Protein AF-A0A520HPC7-F1 (afdb_monomer)

pLDDT: mean 71.71, std 12.89, range [39.25, 90.44]

Secondary structure (DSSP, 8-state):
----------HHHHHHHHHHHS-HHHHHHHHTTS-HHHHHHHHHHHHHTTT--HHHHHHHHHHHHHHHHHH--S---SHHHHHHHHHHHH-HHHHHHHHHHHSPP-SSHHHHHHTTS-HHHHHT--

Foldseek 3Di:
DDDPPPPPDDPLLLVLLVLVVPDPVVSVVVLVVDDPVSNVSNVVSVVVCVPPDPVNSVVSVVVVVVVVVVVPPPPPPCVVVQLVVLCVPPNNVVSVVVCVVPDDDDDPVVVVVVVPDDPVRVVVVD

Nearest PDB structures (foldseek):
  5wuj-assembly1_B  TM=6.612E-01  e=5.945E-05  Helicobacter pylori 26695
  8umd-assembly1_B  TM=6.017E-01  e=2.294E-04  Salmonella enterica subsp. enterica serovar Typhimurium
  8wo5-assembly1_C6  TM=4.973E-01  e=8.456E-05  Salmonella enterica subsp. enterica serovar Typhimurium str. LT2
  5tdy-assembly1_B  TM=6.366E-01  e=4.922E-04  Thermotoga maritima MSB8
  8wiw-assembly1_Z  TM=5.308E-01  e=3.842E-03  Salmonella enterica subsp. enterica serovar Typhimurium str. LT2

Sequence (126 aa):
MSEVAIRTYTGVERAAVLMMLVGEEEAAAILQKLEPEEVRQLGAAMFKVADVSEQEVEDVLDDFVDRARERTAIGFDPRPKIEAVMNRALGREKAESVLARITPAEAACELELLDWLDAPEIAAMI

Solvent-accessible surface area (backbone atoms only — not comparable to full-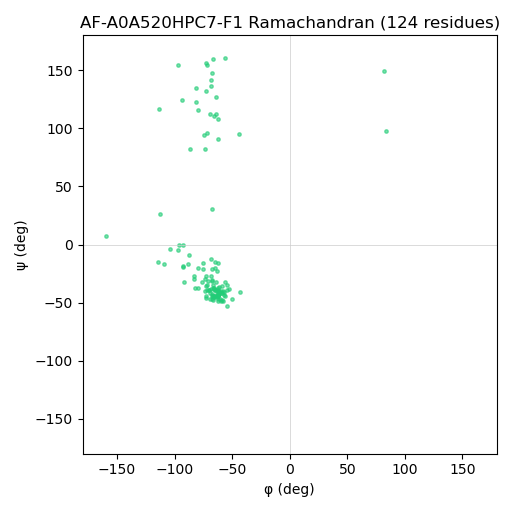atom values): 7671 Å² total; per-residue (Å²): 136,81,82,81,71,83,74,81,68,50,75,52,45,48,50,20,56,51,45,73,71,40,52,73,68,59,35,50,59,52,53,74,73,50,56,75,68,54,44,52,53,33,52,54,28,37,64,70,51,71,82,63,51,74,67,60,53,50,55,49,49,52,54,50,51,52,54,49,55,69,72,44,90,52,87,78,65,60,59,68,59,51,50,52,51,36,29,71,75,61,35,61,76,53,22,53,61,51,48,69,72,68,57,77,81,83,77,76,64,69,63,60,59,55,74,74,53,56,73,74,62,60,63,69,76,109

Radius of gyration: 22.66 Å; Cα contacts (8 Å, |Δi|>4): 42; chains: 1; bounding box: 42×41×67 Å

Mean predicted aligned error: 16.38 Å

Structure (mmCIF, N/CA/C/O backbone):
data_AF-A0A520HPC7-F1
#
_entry.id   AF-A0A520HPC7-F1
#
loop_
_atom_site.group_PDB
_atom_site.id
_atom_site.type_symbol
_atom_site.label_atom_id
_atom_site.label_alt_id
_atom_site.label_comp_id
_atom_site.label_asym_id
_atom_site.label_entity_id
_atom_site.label_seq_id
_atom_site.pdbx_PDB_ins_code
_atom_site.Cartn_x
_atom_site.Cartn_y
_atom_site.Cartn_z
_atom_site.occupancy
_atom_site.B_iso_or_equiv
_atom_site.auth_seq_id
_atom_site.auth_comp_id
_atom_site.auth_asym_id
_atom_site.auth_atom_id
_atom_site.pdbx_PDB_model_num
ATOM 1 N N . MET A 1 1 ? -17.551 -22.304 9.241 1.00 39.25 1 MET A N 1
ATOM 2 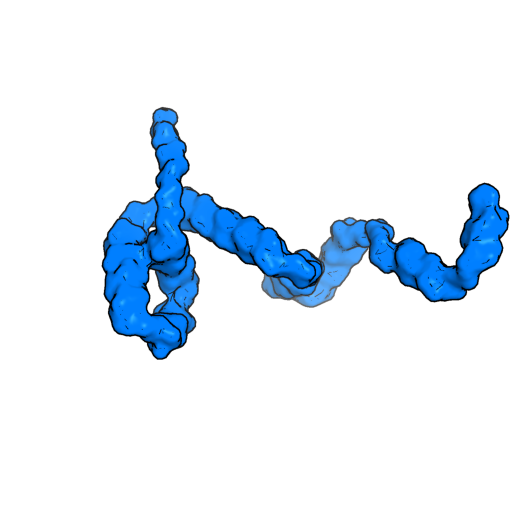C CA . MET A 1 1 ? -17.472 -21.646 7.925 1.00 39.25 1 MET A CA 1
ATOM 3 C C . MET A 1 1 ? -17.909 -20.219 8.158 1.00 39.25 1 MET A C 1
ATOM 5 O O . MET A 1 1 ? -19.095 -19.988 8.340 1.00 39.25 1 MET A O 1
ATOM 9 N N . SER A 1 2 ? -16.942 -19.330 8.356 1.00 39.50 2 SER A N 1
ATOM 10 C CA . SER A 1 2 ? -17.198 -17.923 8.650 1.00 39.50 2 SER A CA 1
ATOM 11 C C . SER A 1 2 ? -17.476 -17.225 7.328 1.00 39.50 2 SER A C 1
ATOM 13 O O . SER A 1 2 ? -16.682 -17.327 6.398 1.00 39.50 2 SER A O 1
ATOM 15 N N . GLU A 1 3 ? -18.643 -16.609 7.232 1.00 42.19 3 GLU A N 1
ATOM 16 C CA . GLU A 1 3 ? -19.079 -15.815 6.092 1.00 42.19 3 GLU A CA 1
ATOM 17 C C . GLU A 1 3 ? -18.121 -14.623 5.955 1.00 42.19 3 GLU A C 1
ATOM 19 O O . GLU A 1 3 ? -18.085 -13.748 6.821 1.00 42.19 3 GLU A O 1
ATOM 24 N N . VAL A 1 4 ? -17.266 -14.644 4.927 1.00 42.53 4 VAL A N 1
ATOM 25 C CA . VAL A 1 4 ? -16.338 -13.545 4.636 1.00 42.53 4 VAL A CA 1
ATOM 26 C C . VAL A 1 4 ? -17.180 -12.397 4.102 1.00 42.53 4 VAL A C 1
ATOM 28 O O . VAL A 1 4 ? -17.575 -12.370 2.937 1.00 42.53 4 VAL A O 1
ATOM 31 N N . ALA A 1 5 ? -17.534 -11.474 4.990 1.00 47.62 5 ALA A N 1
ATOM 32 C CA . ALA A 1 5 ? -18.174 -10.236 4.600 1.00 47.62 5 ALA A CA 1
ATOM 33 C C . ALA A 1 5 ? -17.167 -9.436 3.769 1.00 47.62 5 ALA A C 1
ATOM 35 O O . ALA A 1 5 ? -16.179 -8.948 4.313 1.00 47.62 5 ALA A O 1
ATOM 36 N N . ILE A 1 6 ? -17.425 -9.293 2.466 1.00 48.03 6 ILE A N 1
ATOM 37 C CA . ILE A 1 6 ? -16.684 -8.377 1.594 1.00 48.03 6 ILE A CA 1
ATOM 38 C C . ILE A 1 6 ? -16.920 -6.963 2.134 1.00 48.03 6 ILE A C 1
ATOM 40 O O . ILE A 1 6 ? -17.915 -6.301 1.819 1.00 48.03 6 ILE A O 1
ATOM 44 N N . ARG A 1 7 ? -16.043 -6.504 3.027 1.00 59.03 7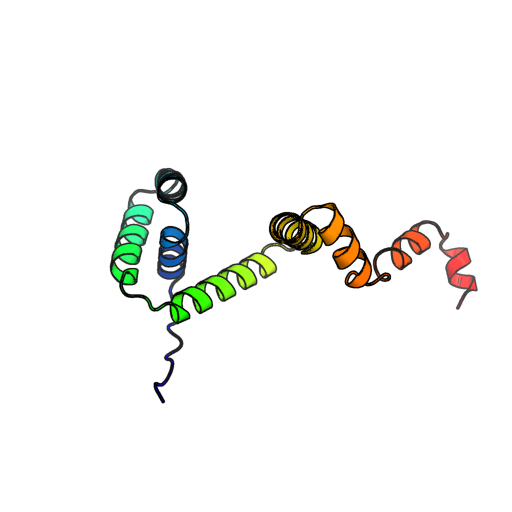 ARG A N 1
ATOM 45 C CA . A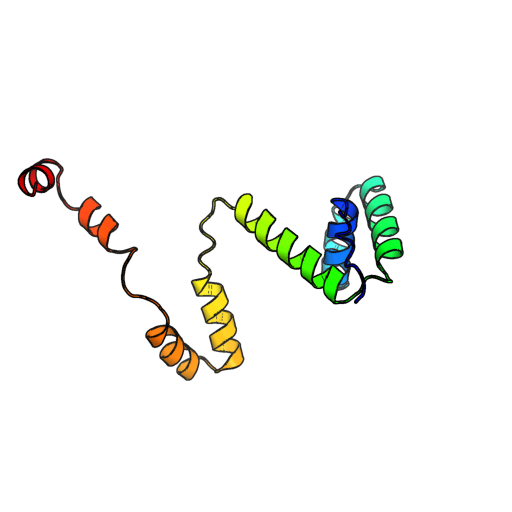RG A 1 7 ? -16.083 -5.141 3.543 1.00 59.03 7 ARG A CA 1
ATOM 46 C C . ARG A 1 7 ? -15.690 -4.217 2.405 1.00 59.03 7 ARG A C 1
ATOM 48 O O . ARG A 1 7 ? -14.563 -4.211 1.927 1.00 59.03 7 ARG A O 1
ATOM 55 N N . THR A 1 8 ? -16.650 -3.420 1.949 1.00 56.75 8 THR A N 1
ATOM 56 C CA . THR A 1 8 ? -16.371 -2.380 0.962 1.00 56.75 8 THR A CA 1
ATOM 57 C C . THR A 1 8 ? -15.642 -1.243 1.666 1.00 56.75 8 THR A C 1
ATOM 59 O O . THR A 1 8 ? -16.273 -0.373 2.262 1.00 56.75 8 THR A O 1
ATOM 62 N N . TYR A 1 9 ? -14.312 -1.252 1.618 1.00 62.97 9 TYR A N 1
ATOM 63 C CA . TYR A 1 9 ? -13.512 -0.170 2.182 1.00 62.97 9 TYR A CA 1
ATOM 64 C C . TYR A 1 9 ? -13.699 1.113 1.378 1.00 62.97 9 TYR A C 1
ATOM 66 O O . TYR A 1 9 ? -13.673 1.103 0.141 1.00 62.97 9 TYR A O 1
ATOM 74 N N . THR A 1 10 ? -13.854 2.232 2.074 1.00 73.50 10 THR A N 1
ATOM 75 C CA . THR A 1 10 ? -13.793 3.562 1.458 1.00 73.50 10 THR A CA 1
ATOM 76 C C . THR A 1 10 ? -12.373 3.850 0.958 1.00 73.50 10 THR A C 1
ATOM 78 O O . THR A 1 10 ? -11.409 3.228 1.405 1.00 73.50 10 THR A O 1
ATOM 81 N N . GLY A 1 11 ? -12.206 4.795 0.024 1.00 75.25 11 GLY A N 1
ATOM 82 C CA . GLY A 1 11 ? -10.873 5.139 -0.501 1.00 75.25 11 GLY A CA 1
ATOM 83 C C . GLY A 1 11 ? -9.875 5.552 0.593 1.00 75.25 11 GLY A C 1
ATOM 84 O O . GLY A 1 11 ? -8.695 5.235 0.492 1.00 75.25 11 GLY A O 1
ATOM 85 N N . VAL A 1 12 ? -10.369 6.176 1.668 1.00 80.75 12 VAL A N 1
ATOM 86 C CA . VAL A 1 12 ? -9.569 6.580 2.835 1.00 80.75 12 VAL A CA 1
ATOM 87 C C . VAL A 1 12 ? -9.146 5.371 3.677 1.00 80.75 12 VAL A C 1
ATOM 89 O O . VAL A 1 12 ? -8.007 5.312 4.122 1.00 80.75 12 VAL A O 1
ATOM 92 N N . GLU A 1 13 ? -10.018 4.376 3.860 1.00 78.81 13 GLU A N 1
ATOM 93 C CA . GLU A 1 13 ? -9.666 3.143 4.581 1.00 78.81 13 GLU A CA 1
ATOM 94 C C . GLU A 1 13 ? -8.655 2.293 3.800 1.00 78.81 13 GLU A C 1
ATOM 96 O O . GLU A 1 13 ? -7.718 1.772 4.395 1.00 78.81 13 GLU A O 1
ATOM 101 N N . ARG A 1 14 ? -8.770 2.221 2.466 1.00 79.88 14 ARG A N 1
ATOM 102 C CA . ARG A 1 14 ? -7.764 1.545 1.622 1.00 79.88 14 ARG A CA 1
ATOM 103 C C . ARG A 1 14 ? -6.410 2.244 1.690 1.00 79.88 14 ARG A C 1
ATOM 105 O O . ARG A 1 14 ? -5.383 1.590 1.833 1.00 79.88 14 ARG A O 1
ATOM 112 N N . ALA A 1 15 ? -6.413 3.577 1.631 1.00 83.06 15 ALA A N 1
ATOM 113 C CA . ALA A 1 15 ? -5.202 4.367 1.816 1.00 83.06 15 ALA A CA 1
ATOM 114 C C . ALA A 1 15 ? -4.588 4.124 3.201 1.00 83.06 15 ALA A C 1
ATOM 116 O O . ALA A 1 15 ? -3.380 3.965 3.302 1.00 83.06 15 ALA A O 1
ATOM 117 N N . ALA A 1 16 ? -5.403 4.019 4.253 1.00 85.25 16 ALA A N 1
ATOM 118 C CA . ALA A 1 16 ? -4.923 3.705 5.593 1.00 85.25 16 ALA A CA 1
ATOM 119 C C . ALA A 1 16 ? -4.255 2.322 5.678 1.00 85.25 16 ALA A C 1
ATOM 121 O O . ALA A 1 16 ? -3.171 2.229 6.244 1.00 85.25 16 ALA A O 1
ATOM 122 N N . VAL A 1 17 ? -4.840 1.277 5.076 1.00 83.00 17 VAL A N 1
ATOM 123 C CA . VAL A 1 17 ? -4.210 -0.058 4.992 1.00 83.00 17 VAL A CA 1
ATOM 124 C C . VAL A 1 17 ? -2.860 0.025 4.275 1.00 83.00 17 VAL A C 1
ATOM 126 O O . VAL A 1 17 ? -1.861 -0.472 4.782 1.00 83.00 17 VAL A O 1
ATOM 129 N N . LEU A 1 18 ? -2.795 0.703 3.125 1.00 80.62 18 LEU A N 1
ATOM 130 C CA . LEU A 1 18 ? -1.545 0.865 2.374 1.00 80.62 18 LEU A CA 1
ATOM 131 C C . LEU A 1 18 ? -0.483 1.628 3.171 1.00 80.62 18 LEU A C 1
ATOM 133 O O . LEU A 1 18 ? 0.683 1.251 3.154 1.00 80.62 18 LEU A O 1
ATOM 137 N N . MET A 1 19 ? -0.880 2.664 3.907 1.00 83.75 19 MET A N 1
ATOM 138 C CA . MET A 1 19 ? 0.025 3.453 4.750 1.00 83.75 19 MET A CA 1
ATOM 139 C C . MET A 1 19 ? 0.565 2.664 5.948 1.00 83.75 19 MET A C 1
ATOM 141 O O . MET A 1 19 ? 1.607 3.030 6.472 1.00 83.75 19 MET A O 1
ATOM 145 N N . MET A 1 20 ? -0.105 1.584 6.362 1.00 80.44 20 MET A N 1
ATOM 146 C CA . MET A 1 20 ? 0.405 0.645 7.372 1.00 80.44 20 MET A CA 1
ATOM 147 C C . MET A 1 20 ? 1.421 -0.356 6.795 1.00 80.44 20 MET A C 1
ATOM 149 O O . MET A 1 20 ? 2.189 -0.950 7.547 1.00 80.44 20 MET A O 1
ATOM 153 N N . LEU A 1 21 ? 1.418 -0.562 5.473 1.00 77.69 21 LEU A N 1
ATOM 154 C CA . LEU A 1 21 ? 2.356 -1.443 4.762 1.00 77.69 21 LEU A CA 1
ATOM 155 C C . LEU A 1 21 ? 3.597 -0.699 4.266 1.00 77.69 21 LEU A C 1
ATOM 157 O O . LEU A 1 21 ? 4.679 -1.274 4.150 1.00 77.69 21 LEU A O 1
ATOM 161 N N . VAL A 1 22 ? 3.420 0.574 3.928 1.00 78.69 22 VAL A N 1
ATOM 162 C CA . VAL A 1 22 ? 4.492 1.505 3.599 1.00 78.69 22 VAL A CA 1
ATOM 163 C C . VAL A 1 22 ? 5.218 1.859 4.903 1.00 78.69 22 VAL A C 1
ATOM 165 O O . VAL A 1 22 ? 4.575 2.131 5.912 1.00 78.69 22 VAL A O 1
ATOM 168 N N . GLY A 1 23 ? 6.553 1.803 4.906 1.00 77.81 23 GLY A N 1
ATOM 169 C CA . GLY A 1 23 ? 7.359 2.066 6.100 1.00 77.81 23 GLY A CA 1
ATOM 170 C C . GLY A 1 23 ? 7.083 3.440 6.722 1.00 77.81 23 GLY A C 1
ATOM 171 O O . GLY A 1 23 ? 6.556 4.345 6.071 1.00 77.81 23 GLY A O 1
ATOM 172 N N . GLU A 1 24 ? 7.447 3.602 7.998 1.00 81.75 24 GLU A N 1
ATOM 173 C CA . GLU A 1 24 ? 7.177 4.835 8.756 1.00 81.75 24 GLU A CA 1
ATOM 174 C C . GLU A 1 24 ? 7.715 6.093 8.050 1.00 81.75 24 GLU A C 1
ATOM 176 O O . GLU A 1 24 ? 7.047 7.129 8.035 1.00 81.75 24 GLU A O 1
ATOM 181 N N . GLU A 1 25 ? 8.896 6.005 7.427 1.00 83.56 25 GLU A N 1
ATOM 182 C CA . GLU A 1 25 ? 9.538 7.128 6.735 1.00 83.56 25 GLU A CA 1
ATOM 183 C C . GLU A 1 25 ? 8.764 7.549 5.479 1.00 83.56 25 GLU A C 1
ATOM 185 O O . GLU A 1 25 ? 8.490 8.736 5.271 1.00 83.56 25 GLU A O 1
ATOM 190 N N . GLU A 1 26 ? 8.369 6.588 4.648 1.00 81.50 26 GLU A N 1
ATOM 191 C CA . GLU A 1 26 ? 7.633 6.849 3.416 1.00 81.50 26 GLU A CA 1
ATOM 192 C C . GLU A 1 26 ? 6.198 7.314 3.697 1.00 81.50 26 GLU A C 1
ATOM 194 O O . GLU A 1 26 ? 5.718 8.254 3.057 1.00 81.50 26 GLU A O 1
ATOM 199 N N . ALA A 1 27 ? 5.529 6.727 4.694 1.00 84.50 27 ALA A N 1
ATOM 200 C CA . ALA A 1 27 ? 4.203 7.162 5.123 1.00 84.50 27 ALA A CA 1
ATOM 201 C C . ALA A 1 27 ? 4.241 8.604 5.659 1.00 84.50 27 ALA A C 1
ATOM 203 O O . ALA A 1 27 ? 3.395 9.429 5.300 1.00 84.50 27 ALA A O 1
ATOM 204 N N . ALA A 1 28 ? 5.260 8.956 6.451 1.00 85.62 28 ALA A N 1
ATOM 205 C CA . ALA A 1 28 ? 5.455 10.321 6.931 1.00 85.62 28 ALA A CA 1
ATOM 206 C C . ALA A 1 28 ? 5.694 11.313 5.781 1.00 85.62 28 ALA A C 1
ATOM 208 O O . ALA A 1 28 ? 5.127 12.409 5.786 1.00 85.62 28 ALA A O 1
ATOM 209 N N . ALA A 1 29 ? 6.485 10.933 4.773 1.00 85.94 29 ALA A N 1
ATOM 210 C CA . ALA A 1 29 ? 6.720 11.763 3.595 1.00 85.94 29 ALA A CA 1
ATOM 211 C C . ALA A 1 29 ? 5.429 12.030 2.802 1.00 85.94 29 ALA A C 1
ATOM 213 O O . ALA A 1 29 ? 5.236 13.143 2.311 1.00 85.94 29 ALA A O 1
ATOM 214 N N . ILE A 1 30 ? 4.532 11.043 2.711 1.00 86.44 30 ILE A N 1
ATOM 215 C CA . ILE A 1 30 ? 3.216 11.195 2.077 1.00 86.44 30 ILE A CA 1
ATOM 216 C C . ILE A 1 30 ? 2.314 12.109 2.917 1.00 86.44 30 ILE A C 1
ATOM 218 O O . ILE A 1 30 ? 1.732 13.045 2.373 1.00 86.44 30 ILE A O 1
ATOM 222 N N . LEU A 1 31 ? 2.238 11.903 4.238 1.00 85.81 31 LEU A N 1
ATOM 223 C CA . LEU A 1 31 ? 1.424 12.734 5.138 1.00 85.81 31 LEU A CA 1
ATOM 224 C C . LEU A 1 31 ? 1.822 14.214 5.097 1.00 85.81 31 LEU A C 1
ATOM 226 O O . LEU A 1 31 ? 0.956 15.081 5.154 1.00 85.81 31 LEU A O 1
ATOM 230 N N . GLN A 1 32 ? 3.114 14.517 4.941 1.00 88.25 32 GLN A N 1
ATOM 231 C CA . GLN A 1 32 ? 3.608 15.893 4.796 1.00 88.25 32 GLN A CA 1
ATOM 232 C C . GLN A 1 32 ? 3.132 16.600 3.516 1.00 88.25 32 GLN A C 1
ATOM 234 O O . GLN A 1 32 ? 3.295 17.815 3.397 1.00 88.25 32 GLN A O 1
ATOM 239 N N . LYS A 1 33 ? 2.597 15.863 2.536 1.00 88.56 33 LYS A N 1
ATOM 240 C CA . LYS A 1 33 ? 2.076 16.407 1.272 1.00 88.56 33 LYS A CA 1
ATOM 241 C C . LYS A 1 33 ? 0.562 16.606 1.273 1.00 88.56 33 LYS A C 1
ATOM 243 O O . LYS A 1 33 ? 0.045 17.114 0.283 1.00 88.56 33 LYS A O 1
ATOM 248 N N . LEU A 1 34 ? -0.125 16.196 2.336 1.00 87.06 34 LEU A N 1
ATOM 249 C CA . LEU A 1 34 ? -1.577 16.263 2.451 1.00 87.06 34 LEU A CA 1
ATOM 250 C C . LEU A 1 34 ? -2.027 17.512 3.211 1.00 87.06 34 LEU A C 1
ATOM 252 O O . LEU A 1 34 ? -1.305 18.045 4.057 1.00 87.06 34 LEU A O 1
ATOM 256 N N . GLU A 1 35 ? -3.254 17.948 2.940 1.00 90.44 35 GLU A N 1
ATOM 257 C CA . GLU A 1 35 ? -3.881 19.036 3.685 1.00 90.44 35 GLU A CA 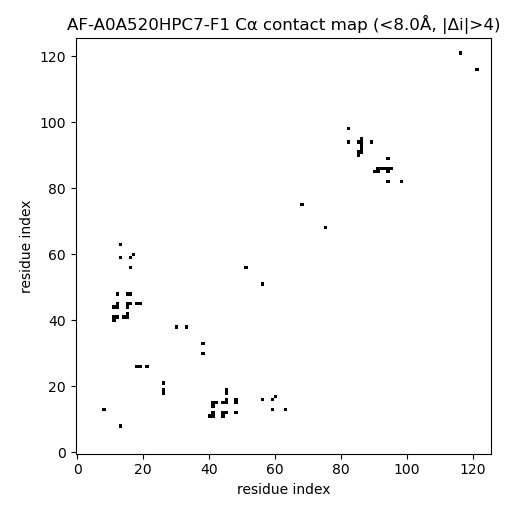1
ATOM 258 C C . GLU A 1 35 ? -4.269 18.582 5.110 1.00 90.44 35 GLU A C 1
ATOM 260 O O . GLU A 1 35 ? -4.549 17.399 5.338 1.00 90.44 35 GLU A O 1
ATOM 265 N N . PRO A 1 36 ? -4.366 19.499 6.095 1.00 88.94 36 PRO A N 1
ATOM 266 C CA . PRO A 1 36 ? -4.654 19.147 7.490 1.00 88.94 36 PRO A CA 1
ATOM 267 C C . PRO A 1 36 ? -5.925 18.305 7.687 1.00 88.94 36 PRO A C 1
ATOM 269 O O . PRO A 1 36 ? -5.979 17.436 8.560 1.00 88.94 36 PRO A O 1
ATOM 272 N N . GLU A 1 37 ? -6.949 18.547 6.869 1.00 86.69 37 GLU A N 1
ATOM 273 C CA . GLU A 1 37 ? -8.208 17.801 6.920 1.00 86.69 37 GLU A CA 1
ATOM 274 C C . GLU A 1 37 ? -8.064 16.375 6.361 1.00 86.69 37 GLU A C 1
ATOM 276 O O . GLU A 1 37 ? -8.636 15.437 6.916 1.00 86.69 37 GLU A O 1
ATOM 281 N N . GLU A 1 38 ? -7.249 16.180 5.324 1.00 85.88 38 GLU A N 1
ATOM 282 C CA . GLU A 1 38 ? -6.962 14.861 4.749 1.00 85.88 38 GLU A CA 1
ATOM 283 C C . GLU A 1 38 ? -6.124 14.016 5.711 1.00 85.88 38 GLU A C 1
ATOM 285 O O . GLU A 1 38 ? -6.429 12.844 5.930 1.00 85.88 38 GLU A O 1
ATOM 290 N N . VAL A 1 39 ? -5.130 14.627 6.365 1.00 89.62 39 VAL A N 1
ATOM 291 C CA . VAL A 1 39 ? -4.333 13.980 7.419 1.00 89.62 39 VAL A CA 1
ATOM 292 C C . VAL A 1 39 ? -5.226 13.519 8.568 1.00 89.62 39 VAL A C 1
ATOM 294 O O . VAL A 1 39 ? -5.070 12.404 9.064 1.00 89.62 39 VAL A O 1
ATOM 297 N N . ARG A 1 40 ? -6.201 14.337 8.980 1.00 87.25 40 ARG A N 1
ATOM 298 C CA . ARG A 1 40 ? -7.154 13.978 10.039 1.00 87.25 40 ARG A CA 1
ATOM 299 C C . ARG A 1 40 ? -8.014 12.778 9.642 1.00 87.25 40 ARG A C 1
ATOM 301 O O . ARG A 1 40 ? -8.213 11.874 10.454 1.00 87.25 40 ARG A O 1
ATOM 308 N N . GLN A 1 41 ? -8.530 12.769 8.414 1.00 86.12 41 GLN A N 1
ATOM 309 C CA . GLN A 1 41 ? -9.349 11.670 7.901 1.00 86.12 41 GLN A CA 1
ATOM 310 C C . GLN A 1 41 ? -8.539 10.378 7.767 1.00 86.12 41 GLN A C 1
ATOM 312 O O . GLN A 1 41 ? -8.989 9.324 8.220 1.00 86.12 41 GLN A O 1
ATOM 317 N N . LEU A 1 42 ? -7.331 10.468 7.211 1.00 86.81 42 LEU A N 1
ATOM 318 C CA . LEU A 1 42 ? -6.440 9.331 7.034 1.00 86.81 42 LEU A CA 1
ATOM 319 C C . LEU A 1 42 ? -5.949 8.788 8.380 1.00 86.81 42 LEU A C 1
ATOM 321 O O . LEU A 1 42 ? -6.027 7.588 8.606 1.00 86.81 42 LEU A O 1
ATOM 325 N N . GLY A 1 43 ? -5.548 9.651 9.314 1.00 85.88 43 GLY A N 1
ATOM 326 C CA . GLY A 1 43 ? -5.134 9.246 10.660 1.00 85.88 43 GLY A CA 1
ATOM 327 C C . GLY A 1 43 ? -6.256 8.570 11.454 1.00 85.88 43 GLY A C 1
ATOM 328 O O . GLY A 1 43 ? -6.022 7.565 12.125 1.00 85.88 43 GLY A O 1
ATOM 329 N N . ALA A 1 44 ? -7.497 9.058 11.335 1.00 85.31 44 ALA A N 1
ATOM 330 C CA . ALA A 1 44 ? -8.661 8.405 11.937 1.00 85.31 44 ALA A CA 1
ATOM 331 C C . ALA A 1 44 ? -8.932 7.023 11.316 1.00 85.31 44 ALA A C 1
ATOM 333 O O . ALA A 1 44 ? -9.272 6.079 12.031 1.00 85.31 44 ALA A O 1
ATOM 334 N N . ALA A 1 45 ? -8.757 6.891 9.998 1.00 83.31 45 ALA A N 1
ATOM 335 C CA . ALA A 1 45 ? -8.873 5.611 9.313 1.00 83.31 45 ALA A CA 1
ATOM 336 C C . ALA A 1 45 ? -7.745 4.645 9.710 1.00 83.31 45 ALA A C 1
ATOM 338 O O . ALA A 1 45 ? -8.039 3.501 10.027 1.00 83.31 45 ALA A O 1
ATOM 339 N N . MET A 1 46 ? -6.493 5.100 9.807 1.00 82.56 46 MET A N 1
ATOM 340 C CA . MET A 1 46 ? -5.356 4.283 10.263 1.00 82.56 46 MET A CA 1
ATOM 341 C C . MET A 1 46 ? -5.599 3.695 11.658 1.00 82.56 46 MET A C 1
ATOM 343 O O . MET A 1 46 ? -5.364 2.511 11.875 1.00 82.56 46 MET A O 1
ATOM 347 N N . PHE A 1 47 ? -6.176 4.475 12.578 1.00 81.81 47 PHE A N 1
ATOM 348 C CA . PHE A 1 47 ? -6.556 3.978 13.906 1.00 81.81 47 PHE A CA 1
ATOM 349 C C . PHE A 1 47 ? -7.681 2.937 13.874 1.00 81.81 47 PHE A C 1
ATOM 351 O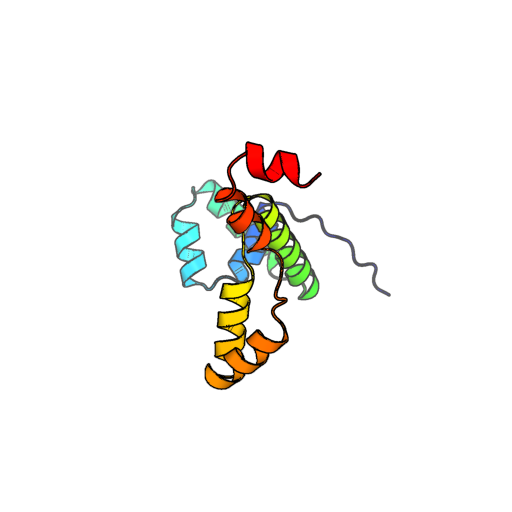 O . PHE A 1 47 ? -7.682 1.991 14.657 1.00 81.81 47 PHE A O 1
ATOM 358 N N . LYS A 1 48 ? -8.657 3.111 12.980 1.00 77.06 48 LYS A N 1
ATOM 359 C CA . LYS A 1 48 ? -9.802 2.202 12.823 1.00 77.06 48 LYS A CA 1
ATOM 360 C C . LYS A 1 48 ? -9.408 0.872 12.167 1.00 77.06 48 LYS A C 1
ATOM 362 O O . LYS A 1 48 ? -10.066 -0.139 12.387 1.00 77.06 48 LYS A O 1
ATOM 367 N N . VAL A 1 49 ? -8.350 0.895 11.361 1.00 71.88 49 VAL A N 1
ATOM 368 C CA . VAL A 1 49 ? -7.839 -0.218 10.547 1.00 71.88 49 VAL A CA 1
ATOM 369 C C . VAL A 1 49 ? -6.757 -1.026 11.296 1.00 71.88 49 VAL A C 1
ATOM 371 O O . VAL A 1 49 ? -6.275 -2.037 10.803 1.00 71.88 49 VAL A O 1
ATOM 374 N N . ALA A 1 50 ? -6.418 -0.647 12.531 1.00 66.81 50 ALA A N 1
ATOM 375 C CA . ALA A 1 50 ? -5.403 -1.325 13.344 1.00 66.81 50 ALA A CA 1
ATOM 376 C C . ALA A 1 50 ? -5.720 -2.797 13.705 1.00 66.81 50 ALA A C 1
ATOM 378 O O . ALA A 1 50 ? -4.816 -3.515 14.118 1.00 66.81 50 ALA A O 1
ATOM 379 N N . ASP A 1 51 ? -6.973 -3.244 13.553 1.00 69.00 51 ASP A N 1
ATOM 380 C CA . ASP A 1 51 ? -7.438 -4.613 13.861 1.00 69.00 51 ASP A CA 1
ATOM 381 C C . ASP A 1 51 ? -7.850 -5.393 12.595 1.00 69.00 51 ASP A C 1
ATOM 383 O O . ASP A 1 51 ? -8.733 -6.249 12.619 1.00 69.00 51 ASP A O 1
ATOM 387 N N . VAL A 1 52 ? -7.279 -5.030 11.443 1.00 72.94 52 VAL A N 1
ATOM 388 C CA . VAL A 1 52 ? -7.597 -5.663 10.158 1.00 72.94 52 VAL A CA 1
ATOM 389 C C . VAL A 1 52 ? -6.823 -6.968 9.998 1.00 72.94 52 VAL A C 1
ATOM 391 O O . VAL A 1 52 ? -5.632 -7.054 10.294 1.00 72.94 52 VAL A O 1
ATOM 394 N N . SER A 1 53 ? -7.532 -8.004 9.556 1.00 74.88 53 SER A N 1
ATOM 395 C CA . SER A 1 53 ? -6.984 -9.349 9.378 1.00 74.88 53 SER A CA 1
ATOM 396 C C . SER A 1 53 ? -6.049 -9.441 8.167 1.00 74.88 53 SER A C 1
ATOM 398 O O . SER A 1 53 ? -6.183 -8.679 7.213 1.00 74.88 53 SER A O 1
ATOM 400 N N . GLU A 1 54 ? -5.129 -10.412 8.171 1.00 73.94 54 GLU A N 1
ATOM 401 C CA . GLU A 1 54 ? -4.193 -10.659 7.055 1.00 73.94 54 GLU A CA 1
ATOM 402 C C . GLU A 1 54 ? -4.918 -10.804 5.706 1.00 73.94 54 GLU A C 1
ATOM 404 O O . GLU A 1 54 ? -4.479 -10.260 4.698 1.00 73.94 54 GLU A O 1
ATOM 409 N N . GLN A 1 55 ? -6.086 -11.448 5.715 1.00 74.00 55 GLN A N 1
ATOM 410 C CA . GLN A 1 55 ? -6.904 -11.656 4.524 1.00 74.00 55 GLN A CA 1
ATOM 411 C C . GLN A 1 55 ? -7.539 -10.359 3.997 1.00 74.00 55 GLN A C 1
ATOM 413 O O . GLN A 1 55 ? -7.554 -10.120 2.796 1.00 74.00 55 GLN A O 1
ATOM 418 N N . GLU A 1 56 ? -8.005 -9.477 4.884 1.00 73.44 56 GLU A N 1
ATOM 419 C CA . GLU A 1 56 ? -8.519 -8.159 4.485 1.00 73.44 56 GLU A CA 1
ATOM 420 C C . GLU A 1 56 ? -7.400 -7.252 3.933 1.00 73.44 56 GLU A C 1
ATOM 422 O O . GLU A 1 56 ? -7.650 -6.412 3.068 1.00 73.44 56 GLU A O 1
ATOM 427 N N . VAL A 1 57 ? -6.162 -7.409 4.418 1.00 77.00 57 VAL A N 1
ATOM 428 C CA . VAL A 1 57 ? -4.994 -6.703 3.869 1.00 77.00 57 VAL A CA 1
ATOM 429 C C . VAL A 1 57 ? -4.697 -7.173 2.444 1.00 77.00 57 VAL A C 1
ATOM 431 O O . VAL A 1 57 ? -4.464 -6.332 1.574 1.00 77.00 57 VAL A O 1
ATOM 434 N N . GLU A 1 58 ? -4.729 -8.485 2.201 1.00 79.12 58 GLU A N 1
ATOM 435 C CA . GLU A 1 58 ? -4.536 -9.087 0.875 1.00 79.12 58 GLU A CA 1
ATOM 436 C C . GLU A 1 58 ? -5.591 -8.582 -0.122 1.00 79.12 58 GLU A C 1
ATOM 438 O O . GLU A 1 58 ? -5.232 -8.038 -1.168 1.00 79.12 58 GLU A O 1
ATOM 443 N N . ASP A 1 59 ? -6.871 -8.609 0.265 1.00 79.88 59 ASP A N 1
ATOM 444 C CA . ASP A 1 59 ? -7.985 -8.127 -0.563 1.00 79.88 59 ASP A CA 1
ATOM 445 C C . ASP A 1 59 ? -7.826 -6.647 -0.973 1.00 79.88 59 ASP A C 1
ATOM 447 O O . ASP A 1 59 ? -8.124 -6.255 -2.106 1.00 79.88 59 ASP A O 1
ATOM 451 N N . VAL A 1 60 ? -7.358 -5.790 -0.056 1.00 81.00 60 VAL A N 1
ATOM 452 C CA . VAL A 1 60 ? -7.133 -4.361 -0.337 1.00 81.00 60 VAL A CA 1
ATOM 453 C C . VAL A 1 60 ? -5.922 -4.148 -1.245 1.00 81.00 60 VAL A C 1
ATOM 455 O O . VAL A 1 60 ? -5.928 -3.226 -2.067 1.00 81.00 60 VAL A O 1
ATOM 458 N N . LEU A 1 61 ? -4.886 -4.977 -1.107 1.00 77.94 61 LEU A N 1
ATOM 459 C CA . LEU A 1 61 ? -3.696 -4.905 -1.946 1.00 77.94 61 LEU A CA 1
ATOM 460 C C . LEU A 1 61 ? -4.015 -5.291 -3.392 1.00 77.94 61 LEU A C 1
ATOM 462 O O . LEU A 1 61 ? -3.596 -4.586 -4.313 1.00 77.94 61 LEU A O 1
ATOM 466 N N . ASP A 1 62 ? -4.783 -6.364 -3.576 1.00 78.81 62 ASP A N 1
ATOM 467 C CA . ASP A 1 62 ? -5.212 -6.842 -4.888 1.00 78.81 62 ASP A CA 1
ATOM 468 C C . ASP A 1 62 ? -6.083 -5.797 -5.594 1.00 78.81 62 ASP A C 1
ATOM 470 O O . ASP A 1 62 ? -5.767 -5.391 -6.714 1.00 78.81 62 ASP A O 1
ATOM 474 N N . ASP A 1 63 ? -7.088 -5.233 -4.911 1.00 77.38 63 ASP A N 1
ATOM 475 C CA . ASP A 1 63 ? -7.905 -4.148 -5.476 1.00 77.38 63 ASP A CA 1
ATOM 476 C C . ASP A 1 63 ? -7.071 -2.893 -5.802 1.00 77.38 63 ASP A C 1
ATOM 478 O O . ASP A 1 63 ? -7.316 -2.234 -6.816 1.00 77.38 63 ASP A O 1
ATOM 482 N N . PHE A 1 64 ? -6.058 -2.554 -4.996 1.00 75.81 64 PHE A N 1
ATOM 483 C CA . PHE A 1 64 ? -5.163 -1.438 -5.311 1.00 75.81 64 PHE A CA 1
ATOM 484 C C . PHE A 1 64 ? -4.328 -1.713 -6.562 1.00 75.81 64 PHE A C 1
ATOM 486 O O . PHE A 1 64 ? -4.207 -0.838 -7.422 1.00 75.81 64 PHE A O 1
ATOM 493 N N . VAL A 1 65 ? -3.755 -2.912 -6.674 1.00 74.19 65 VAL A N 1
ATOM 494 C CA . VAL A 1 65 ? -2.964 -3.327 -7.834 1.00 74.19 65 VAL A CA 1
ATOM 495 C C . VAL A 1 65 ? -3.831 -3.332 -9.090 1.00 74.19 65 VAL A C 1
ATOM 497 O O . VAL A 1 65 ? -3.407 -2.794 -10.112 1.00 74.19 65 VAL A O 1
ATOM 500 N N . ASP A 1 66 ? -5.051 -3.851 -9.016 1.00 72.94 66 ASP A N 1
ATOM 501 C CA . ASP A 1 66 ? -5.983 -3.891 -10.142 1.00 72.94 66 ASP A CA 1
ATOM 502 C C . ASP A 1 66 ? -6.425 -2.491 -10.575 1.00 72.94 66 ASP A C 1
ATOM 504 O O . ASP A 1 66 ? -6.350 -2.143 -11.755 1.00 72.94 66 ASP A O 1
ATOM 508 N N . ARG A 1 67 ? -6.761 -1.611 -9.629 1.00 69.06 67 ARG A N 1
ATOM 509 C CA . ARG A 1 67 ? -7.092 -0.209 -9.936 1.00 69.06 67 ARG A CA 1
ATOM 510 C C . ARG A 1 67 ? -5.906 0.585 -10.463 1.00 69.06 67 ARG A C 1
ATOM 512 O O . ARG A 1 67 ? -6.081 1.474 -11.300 1.00 69.06 67 ARG A O 1
ATOM 519 N N . ALA A 1 68 ? -4.704 0.302 -9.965 1.00 66.69 68 ALA A N 1
ATOM 520 C CA . ALA A 1 68 ? -3.485 0.891 -10.495 1.00 66.69 68 ALA A CA 1
ATOM 521 C C . ALA A 1 68 ? -3.302 0.471 -11.957 1.00 66.69 68 ALA A C 1
ATOM 523 O O . ALA A 1 68 ? -3.112 1.350 -12.794 1.00 66.69 68 ALA A O 1
ATOM 524 N N . ARG A 1 69 ? -3.474 -0.824 -12.274 1.00 62.91 69 ARG A N 1
ATOM 525 C CA . ARG A 1 69 ? -3.439 -1.349 -13.651 1.00 62.91 69 ARG A CA 1
ATOM 526 C C . ARG A 1 69 ? -4.460 -0.665 -14.562 1.00 62.91 69 ARG A C 1
ATOM 528 O O . ARG A 1 69 ? -4.102 -0.299 -15.675 1.00 62.91 69 ARG A O 1
ATOM 535 N N . GLU A 1 70 ? -5.693 -0.455 -14.100 1.00 63.06 70 GLU A N 1
ATOM 536 C CA . GLU A 1 70 ? -6.755 0.194 -14.888 1.00 63.06 70 GLU A CA 1
ATOM 537 C C . GLU A 1 70 ? -6.467 1.670 -15.202 1.00 63.06 70 GLU A C 1
ATOM 539 O O . GLU A 1 70 ? -6.791 2.154 -16.287 1.00 63.06 70 GLU A O 1
ATOM 544 N N . ARG A 1 71 ? -5.862 2.410 -14.261 1.00 53.66 71 ARG A N 1
ATOM 545 C CA . ARG A 1 71 ? -5.525 3.832 -14.460 1.00 53.66 71 ARG A CA 1
ATOM 546 C C . ARG A 1 71 ? -4.218 4.039 -15.212 1.00 53.66 71 ARG A C 1
ATOM 548 O O . ARG A 1 71 ? -4.056 5.062 -15.876 1.00 53.66 71 ARG A O 1
ATOM 555 N N . THR A 1 72 ? -3.289 3.092 -15.134 1.00 52.25 72 THR A N 1
ATOM 556 C CA . THR A 1 72 ? -2.092 3.087 -15.966 1.00 52.25 72 THR A CA 1
ATOM 557 C C . THR A 1 72 ? -2.398 2.388 -17.287 1.00 52.25 72 THR A C 1
ATOM 559 O O . THR A 1 72 ? -1.995 1.251 -17.503 1.00 52.25 72 THR A O 1
ATOM 562 N N . ALA A 1 73 ? -3.000 3.102 -18.242 1.00 45.06 73 ALA A N 1
ATOM 563 C CA . ALA A 1 73 ? -2.920 2.753 -19.670 1.00 45.06 73 ALA A CA 1
ATOM 564 C C . ALA A 1 73 ? -1.482 2.930 -20.230 1.00 45.06 73 ALA A C 1
ATOM 566 O O . ALA A 1 73 ?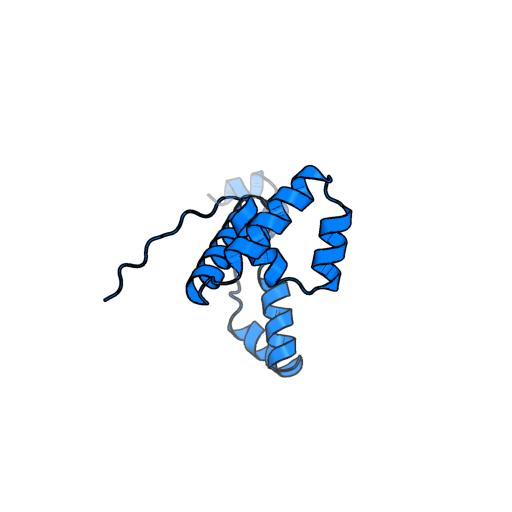 -1.272 3.296 -21.382 1.00 45.06 73 ALA A O 1
ATOM 567 N N . ILE A 1 74 ? -0.477 2.728 -19.381 1.00 49.12 74 ILE A N 1
ATOM 568 C CA . ILE A 1 74 ? 0.947 2.763 -19.667 1.00 49.12 74 ILE A CA 1
ATOM 569 C C . ILE A 1 74 ? 1.377 1.326 -19.450 1.00 49.12 74 ILE A C 1
ATOM 571 O O . ILE A 1 74 ? 1.221 0.830 -18.338 1.00 49.12 74 ILE A O 1
ATOM 575 N N . GLY A 1 75 ? 1.843 0.666 -20.512 1.00 51.06 75 GLY A N 1
ATOM 576 C CA . GLY A 1 75 ? 2.217 -0.745 -20.515 1.00 51.06 75 GLY A CA 1
ATOM 577 C C . GLY A 1 75 ? 3.039 -1.120 -19.288 1.00 51.06 75 GLY A C 1
ATOM 578 O O . GLY A 1 75 ? 4.256 -0.947 -19.267 1.00 51.06 75 GLY A O 1
ATOM 579 N N . PHE A 1 76 ? 2.365 -1.631 -18.257 1.00 52.22 76 PHE A N 1
ATOM 580 C CA . PHE A 1 76 ? 3.010 -2.282 -17.136 1.00 52.22 76 PHE A CA 1
ATOM 581 C C . PHE A 1 76 ? 3.475 -3.621 -17.673 1.00 52.22 76 PHE A C 1
ATOM 583 O O . PHE A 1 76 ? 2.775 -4.626 -17.579 1.00 52.22 76 PHE A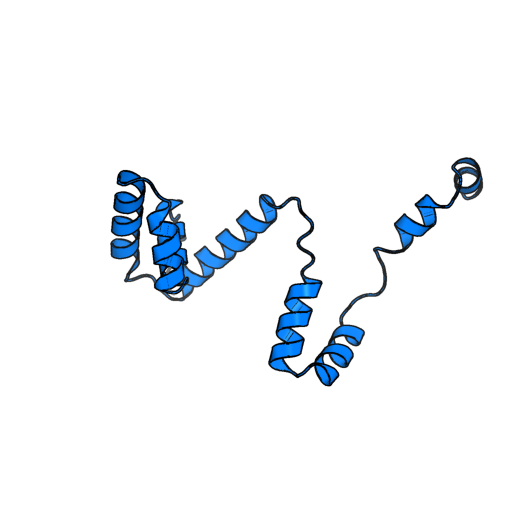 O 1
ATOM 590 N N . ASP A 1 77 ? 4.627 -3.600 -18.332 1.00 58.03 77 ASP A N 1
ATOM 591 C CA . ASP A 1 77 ? 5.322 -4.811 -18.692 1.00 58.03 77 ASP A CA 1
ATOM 592 C C . ASP A 1 77 ? 5.722 -5.482 -17.373 1.00 58.03 77 ASP A C 1
ATOM 594 O O . ASP A 1 77 ? 6.519 -4.919 -16.622 1.00 58.03 77 ASP A O 1
ATOM 598 N N . PRO A 1 78 ? 5.149 -6.640 -17.007 1.00 62.00 78 PRO A N 1
ATOM 599 C CA . PRO A 1 78 ? 5.542 -7.308 -15.780 1.00 62.00 78 PRO A CA 1
ATOM 600 C C . PRO A 1 78 ? 6.975 -7.856 -15.886 1.00 62.00 78 PRO A C 1
ATOM 602 O O . PRO A 1 78 ? 7.549 -8.202 -14.851 1.00 62.00 78 PRO A O 1
ATOM 605 N N . ARG A 1 79 ? 7.576 -7.903 -17.092 1.00 66.31 79 ARG A N 1
ATOM 606 C CA . ARG A 1 79 ? 8.913 -8.467 -17.339 1.00 66.31 79 ARG A CA 1
ATOM 607 C C . ARG A 1 79 ? 10.001 -7.849 -16.456 1.00 66.31 79 ARG A C 1
ATOM 609 O O . ARG A 1 79 ? 10.599 -8.621 -15.714 1.00 66.31 79 ARG A O 1
ATOM 616 N N . PRO A 1 80 ? 10.212 -6.520 -16.370 1.00 71.06 80 PRO A N 1
ATOM 617 C CA . PRO A 1 80 ? 11.291 -5.957 -15.553 1.00 71.06 80 PRO A CA 1
ATOM 618 C C . PRO A 1 80 ? 11.118 -6.244 -14.055 1.00 71.06 80 PRO A C 1
ATOM 620 O O . PRO A 1 80 ? 12.096 -6.431 -13.331 1.00 71.06 80 PRO A O 1
ATOM 623 N N . LYS A 1 81 ? 9.869 -6.319 -13.571 1.00 67.69 81 LYS A N 1
ATOM 624 C CA . LYS A 1 81 ? 9.581 -6.659 -12.170 1.00 67.69 81 LYS A CA 1
ATOM 625 C C . LYS A 1 81 ? 9.831 -8.143 -11.897 1.00 67.69 81 LYS A C 1
ATOM 627 O O . LYS A 1 81 ? 10.457 -8.468 -10.891 1.00 67.69 81 LYS A O 1
ATOM 632 N N . ILE A 1 82 ? 9.386 -9.032 -12.785 1.00 73.38 82 ILE A N 1
ATOM 633 C CA . ILE A 1 82 ? 9.642 -10.476 -12.690 1.00 73.38 82 ILE A CA 1
ATOM 634 C C . ILE A 1 82 ? 11.149 -10.748 -12.777 1.00 73.38 82 ILE A C 1
ATOM 636 O O . ILE A 1 82 ? 11.676 -11.489 -11.951 1.00 73.38 82 ILE A O 1
ATOM 640 N N . GLU A 1 83 ? 11.860 -10.097 -13.698 1.00 77.69 83 GLU A N 1
ATOM 641 C CA . GLU A 1 83 ? 13.317 -10.169 -13.821 1.00 77.69 83 GLU A CA 1
ATOM 642 C C . GLU A 1 83 ? 14.015 -9.737 -12.531 1.00 77.69 83 GLU A C 1
ATOM 644 O O . GLU A 1 83 ? 14.869 -10.462 -12.023 1.00 77.69 83 GLU A O 1
ATOM 649 N N . ALA A 1 84 ? 13.634 -8.594 -11.954 1.00 78.31 84 ALA A N 1
ATOM 650 C CA . ALA A 1 84 ? 14.212 -8.103 -10.705 1.00 78.31 84 ALA A CA 1
ATOM 651 C C . ALA A 1 84 ? 13.983 -9.072 -9.532 1.00 78.31 84 ALA A C 1
ATOM 653 O O . ALA A 1 84 ? 14.905 -9.331 -8.753 1.00 78.31 84 ALA A O 1
ATOM 654 N N . VAL A 1 85 ? 12.779 -9.642 -9.422 1.00 81.00 85 VAL A N 1
ATOM 655 C CA . VAL A 1 85 ? 12.438 -10.621 -8.380 1.00 81.00 85 VAL A CA 1
ATOM 656 C C . VAL A 1 85 ? 13.221 -11.920 -8.571 1.00 81.00 85 VAL A C 1
ATOM 658 O O . VAL A 1 85 ? 13.844 -12.397 -7.623 1.00 81.00 85 VAL A O 1
ATOM 661 N N . MET A 1 86 ? 13.267 -12.461 -9.791 1.00 79.69 86 MET A N 1
ATOM 662 C CA . MET A 1 86 ? 14.018 -13.680 -10.112 1.00 79.69 86 MET A CA 1
ATOM 663 C C . MET A 1 86 ? 15.522 -13.491 -9.883 1.00 79.69 86 MET A C 1
ATOM 665 O O . MET A 1 86 ? 16.160 -14.342 -9.262 1.00 79.69 86 MET A O 1
ATOM 669 N N . ASN A 1 87 ? 16.081 -12.350 -10.299 1.00 83.62 87 ASN A N 1
ATOM 670 C CA . ASN A 1 87 ? 17.481 -11.992 -10.064 1.00 83.62 87 ASN A CA 1
ATOM 671 C C . ASN A 1 87 ? 17.809 -11.933 -8.569 1.00 83.62 87 ASN A C 1
ATOM 673 O O . ASN A 1 87 ? 18.875 -12.392 -8.155 1.00 83.62 87 ASN A O 1
ATOM 677 N N . ARG A 1 88 ? 16.896 -11.399 -7.749 1.00 80.00 88 ARG A N 1
ATOM 678 C CA . ARG A 1 88 ? 17.080 -11.286 -6.297 1.00 80.00 88 ARG A CA 1
ATOM 679 C C . ARG A 1 88 ? 16.887 -12.617 -5.565 1.00 80.00 88 ARG A C 1
ATOM 681 O O . ARG A 1 88 ? 17.560 -12.845 -4.567 1.00 80.00 88 ARG A O 1
ATOM 688 N N . ALA A 1 89 ? 16.011 -13.489 -6.061 1.00 80.25 89 ALA A N 1
ATOM 689 C CA . ALA A 1 89 ? 15.719 -14.787 -5.454 1.00 80.25 89 ALA A CA 1
ATOM 690 C C . ALA A 1 89 ? 16.732 -15.884 -5.830 1.00 80.25 89 ALA A C 1
ATOM 692 O O . ALA A 1 89 ? 17.063 -16.726 -4.998 1.00 80.25 89 ALA A O 1
ATOM 693 N N . LEU A 1 90 ? 17.220 -15.894 -7.076 1.00 84.31 90 LEU A N 1
ATOM 694 C CA . LEU A 1 90 ? 18.029 -16.990 -7.630 1.00 84.31 90 LEU A CA 1
ATOM 695 C C . LEU A 1 90 ? 19.477 -16.591 -7.956 1.00 84.31 90 LEU A C 1
ATOM 697 O O . LEU A 1 90 ? 20.324 -17.468 -8.140 1.00 84.31 90 LEU A O 1
ATOM 701 N N . GLY A 1 91 ? 19.768 -15.290 -8.016 1.00 81.06 91 GLY A N 1
ATOM 702 C CA . GLY A 1 91 ? 21.007 -14.757 -8.575 1.00 81.06 91 GLY A CA 1
ATOM 703 C C . GLY A 1 91 ? 20.942 -14.650 -10.102 1.00 81.06 91 GLY A C 1
ATOM 704 O O . GLY A 1 91 ? 20.276 -15.443 -10.769 1.00 81.06 91 GLY A O 1
ATOM 705 N N . ARG A 1 92 ? 21.655 -13.661 -10.653 1.00 80.69 92 ARG A N 1
ATOM 706 C CA . ARG A 1 92 ? 21.574 -13.248 -12.066 1.00 80.69 92 ARG A CA 1
ATOM 707 C C . ARG A 1 92 ? 21.706 -14.404 -13.065 1.00 80.69 92 ARG A C 1
ATOM 709 O O . ARG A 1 92 ? 20.876 -14.558 -13.948 1.00 80.69 92 ARG A O 1
ATOM 716 N N . GLU A 1 93 ? 22.699 -15.263 -12.864 1.00 78.88 93 GLU A N 1
ATOM 717 C CA . GLU A 1 93 ? 23.029 -16.359 -13.784 1.00 78.88 93 GLU A CA 1
ATOM 718 C C . GLU A 1 93 ? 21.921 -17.433 -13.860 1.00 78.88 93 GLU A C 1
ATOM 720 O O . GLU A 1 93 ? 21.597 -17.947 -14.930 1.00 78.88 93 GLU A O 1
ATOM 725 N N . LYS A 1 94 ? 21.277 -17.748 -12.726 1.00 77.25 94 LYS A N 1
ATOM 726 C CA . LYS A 1 94 ? 20.164 -18.712 -12.674 1.00 77.25 94 LYS A CA 1
ATOM 727 C C . LYS A 1 94 ? 18.852 -18.095 -13.138 1.00 77.25 94 LYS A C 1
ATOM 729 O O . LYS A 1 94 ? 18.062 -18.773 -13.790 1.00 77.25 94 LYS A O 1
ATOM 734 N N . ALA A 1 95 ? 18.623 -16.828 -12.802 1.00 82.44 95 ALA A N 1
ATOM 735 C CA . ALA A 1 95 ? 17.445 -16.094 -13.230 1.00 82.44 95 ALA A CA 1
ATOM 736 C C . ALA A 1 95 ? 17.382 -15.995 -14.758 1.00 82.44 95 ALA A C 1
ATOM 738 O O . ALA A 1 95 ? 16.351 -16.343 -15.319 1.00 82.44 95 ALA A O 1
ATOM 739 N N . GLU A 1 96 ? 18.481 -15.634 -15.432 1.00 79.69 96 GLU A N 1
ATOM 740 C CA . GLU A 1 96 ? 18.559 -15.570 -16.902 1.00 79.69 96 GLU A CA 1
ATOM 741 C C . GLU A 1 96 ? 18.182 -16.915 -17.553 1.00 79.69 96 GLU A C 1
ATOM 743 O O . GLU A 1 96 ? 17.366 -16.956 -18.474 1.00 79.69 96 GLU A O 1
ATOM 748 N N . SER A 1 97 ? 18.687 -18.033 -17.018 1.00 78.88 97 SER A N 1
ATOM 749 C CA . SER A 1 97 ? 18.350 -19.378 -17.507 1.00 78.88 97 SER A CA 1
ATOM 750 C C . SER A 1 97 ? 16.869 -19.736 -17.327 1.00 78.88 97 SER A C 1
ATOM 752 O O . SER A 1 97 ? 16.267 -20.360 -18.202 1.00 78.88 97 SER A O 1
ATOM 754 N N . VAL A 1 98 ? 16.266 -19.350 -16.200 1.00 79.62 98 VAL A N 1
ATOM 755 C CA . VAL A 1 98 ? 14.848 -19.613 -15.914 1.00 79.62 98 VAL A CA 1
ATOM 756 C C . VAL A 1 98 ? 13.950 -18.718 -16.764 1.00 79.62 98 VAL A C 1
ATOM 758 O O . VAL A 1 98 ? 13.021 -19.221 -17.389 1.00 79.62 98 VAL A O 1
ATOM 761 N N . LEU A 1 99 ? 14.258 -17.423 -16.842 1.00 76.94 99 LEU A N 1
ATOM 762 C CA . LEU A 1 99 ? 13.524 -16.422 -17.620 1.00 76.94 99 LEU A CA 1
ATOM 763 C C . LEU A 1 99 ? 13.503 -16.767 -19.112 1.00 76.94 99 LEU A C 1
ATOM 765 O O . LEU A 1 99 ? 12.443 -16.697 -19.735 1.00 76.94 99 LEU A O 1
ATOM 769 N N . ALA A 1 100 ? 14.627 -17.237 -19.662 1.00 72.88 100 ALA A N 1
ATOM 770 C CA . ALA A 1 100 ? 14.722 -17.695 -21.049 1.00 72.88 100 ALA A CA 1
ATOM 771 C C . ALA A 1 100 ? 13.829 -18.911 -21.358 1.00 72.88 100 ALA A C 1
ATOM 773 O O . ALA A 1 100 ? 13.490 -19.145 -22.514 1.00 72.88 100 ALA A O 1
ATOM 774 N N . ARG A 1 101 ? 13.442 -19.695 -20.342 1.00 70.94 101 ARG A N 1
ATOM 775 C CA . ARG A 1 101 ? 12.570 -20.871 -20.501 1.00 70.94 101 ARG A CA 1
ATOM 776 C C . ARG A 1 101 ? 11.085 -20.572 -20.309 1.00 70.94 101 ARG A C 1
ATOM 778 O O . ARG A 1 101 ? 10.271 -21.392 -20.722 1.00 70.94 101 ARG A O 1
ATOM 785 N N . ILE A 1 102 ? 10.739 -19.462 -19.655 1.00 68.50 102 ILE A N 1
ATOM 786 C CA . ILE A 1 102 ? 9.348 -19.097 -19.330 1.00 68.50 102 ILE A CA 1
ATOM 787 C C . ILE A 1 102 ? 8.816 -17.920 -20.147 1.00 68.50 102 ILE A C 1
ATOM 789 O O . ILE A 1 102 ? 7.606 -17.724 -20.180 1.00 68.50 102 ILE A O 1
ATOM 793 N N . THR A 1 103 ? 9.688 -17.132 -20.780 1.00 62.00 103 THR A N 1
ATOM 794 C CA . THR A 1 103 ? 9.272 -16.013 -21.633 1.00 62.00 103 THR A CA 1
ATOM 795 C C . THR A 1 103 ? 8.847 -16.569 -22.993 1.00 62.00 103 THR A C 1
ATOM 797 O O . THR A 1 103 ? 9.695 -17.140 -23.683 1.00 62.00 103 THR A O 1
ATOM 800 N N . PRO A 1 104 ? 7.572 -16.437 -23.403 1.00 54.31 104 PRO A N 1
ATOM 801 C CA . PRO A 1 104 ? 7.151 -16.821 -24.744 1.00 54.31 104 PRO A CA 1
ATOM 802 C C . PRO A 1 104 ? 7.863 -15.929 -25.771 1.00 54.31 104 PRO A C 1
ATOM 804 O O . PRO A 1 104 ? 7.831 -14.702 -25.657 1.00 54.31 104 PRO A O 1
ATOM 807 N N . ALA A 1 105 ? 8.521 -16.533 -26.760 1.00 56.50 105 ALA A N 1
ATOM 808 C CA . ALA A 1 105 ? 8.762 -15.852 -28.029 1.00 56.50 105 ALA A CA 1
ATOM 809 C C . ALA A 1 105 ? 7.396 -15.668 -28.722 1.00 56.50 105 ALA A C 1
ATOM 811 O O . ALA A 1 105 ? 6.549 -16.528 -28.536 1.00 56.50 105 ALA A O 1
ATOM 812 N N . GLU A 1 106 ? 7.195 -14.590 -29.492 1.00 52.91 106 GLU A N 1
ATOM 813 C CA . GLU A 1 106 ? 5.918 -14.188 -30.144 1.00 52.91 106 GLU A CA 1
ATOM 814 C C . GLU A 1 106 ? 4.992 -13.408 -29.184 1.00 52.91 106 GLU A C 1
ATOM 816 O O . GLU A 1 106 ? 4.372 -13.952 -28.282 1.00 52.91 106 GLU A O 1
ATOM 821 N N . ALA A 1 107 ? 4.952 -12.072 -29.211 1.00 48.69 107 ALA A N 1
ATOM 822 C CA . ALA A 1 107 ? 4.017 -11.366 -30.098 1.00 48.69 107 ALA A CA 1
ATOM 823 C C . ALA A 1 107 ? 4.400 -9.894 -30.393 1.00 48.69 107 ALA A C 1
ATOM 825 O O . ALA A 1 107 ? 3.619 -9.157 -30.985 1.00 48.69 107 ALA A O 1
ATOM 826 N N . ALA A 1 108 ? 5.579 -9.419 -29.973 1.00 45.66 108 ALA A N 1
ATOM 827 C CA . ALA A 1 108 ? 5.976 -8.018 -30.197 1.00 45.66 108 ALA A CA 1
ATOM 828 C C . ALA A 1 108 ? 6.699 -7.778 -31.539 1.00 45.66 108 ALA A C 1
ATOM 830 O O . ALA A 1 108 ? 6.785 -6.641 -31.984 1.00 45.66 108 ALA A O 1
ATOM 831 N N . CYS A 1 109 ? 7.202 -8.831 -32.193 1.00 48.72 109 CYS A N 1
ATOM 832 C CA . CYS A 1 109 ? 8.036 -8.698 -33.395 1.00 48.72 109 CYS A CA 1
ATOM 833 C C . CYS A 1 109 ? 7.235 -8.757 -34.712 1.00 48.72 109 CYS A C 1
ATOM 835 O O . CYS A 1 109 ? 7.709 -8.291 -35.742 1.00 48.72 109 CYS A O 1
ATOM 837 N N . GLU A 1 110 ? 6.006 -9.282 -34.694 1.00 51.09 110 GLU A N 1
ATOM 838 C CA . GLU A 1 110 ? 5.194 -9.419 -35.914 1.00 51.09 110 GLU A CA 1
ATOM 839 C C . GLU A 1 110 ? 4.637 -8.077 -36.408 1.00 51.09 110 GLU A C 1
ATOM 841 O O . GLU A 1 110 ? 4.503 -7.884 -37.611 1.00 51.09 110 GLU A O 1
ATOM 846 N N . LEU A 1 111 ? 4.379 -7.116 -35.513 1.00 56.41 111 LEU A N 1
ATOM 847 C CA . LEU A 1 111 ? 3.881 -5.789 -35.897 1.00 56.41 111 LEU A CA 1
ATOM 848 C C . LEU A 1 111 ? 4.996 -4.826 -36.340 1.00 56.41 111 LEU A C 1
ATOM 850 O O . LEU A 1 111 ? 4.748 -3.995 -37.206 1.00 56.41 111 LEU A O 1
ATOM 854 N N . GLU A 1 112 ? 6.223 -4.955 -35.819 1.00 54.69 112 GLU A N 1
ATOM 855 C CA . GLU A 1 112 ? 7.372 -4.144 -36.274 1.00 54.69 112 GLU A CA 1
ATOM 856 C C . GLU A 1 112 ? 7.845 -4.538 -37.682 1.00 54.69 112 GLU A C 1
ATOM 858 O O . GLU A 1 112 ? 8.280 -3.683 -38.448 1.00 54.69 112 GLU A O 1
ATOM 863 N N . LEU A 1 113 ? 7.708 -5.813 -38.060 1.00 56.97 113 LEU A N 1
ATOM 864 C CA . LEU A 1 113 ? 7.995 -6.284 -39.422 1.00 56.97 113 LEU A CA 1
ATOM 865 C C . LEU A 1 113 ? 6.998 -5.729 -40.454 1.00 56.97 113 LEU A C 1
ATOM 867 O O . LEU A 1 113 ? 7.371 -5.506 -41.604 1.00 56.97 113 LEU A O 1
ATOM 871 N N . LEU A 1 114 ? 5.752 -5.474 -40.037 1.00 59.19 114 LEU A N 1
ATOM 872 C CA . LEU A 1 114 ? 4.733 -4.827 -40.868 1.00 59.19 114 LEU A CA 1
ATOM 873 C C . LEU A 1 114 ? 4.943 -3.315 -41.031 1.00 59.19 114 LEU A C 1
ATOM 875 O O . LEU A 1 114 ? 4.428 -2.756 -41.993 1.00 59.19 114 LEU A O 1
ATOM 879 N N . ASP A 1 115 ? 5.693 -2.658 -40.142 1.00 60.03 115 ASP A N 1
ATOM 880 C CA . ASP A 1 115 ? 5.966 -1.212 -40.226 1.00 60.03 115 ASP A CA 1
ATOM 881 C C . ASP A 1 115 ? 6.998 -0.877 -41.321 1.00 60.03 115 ASP A C 1
ATOM 883 O O . ASP A 1 115 ? 7.148 0.271 -41.733 1.00 60.03 115 ASP A O 1
ATOM 887 N N . TRP A 1 116 ? 7.735 -1.887 -41.798 1.00 60.06 116 TRP A N 1
ATOM 888 C CA . TRP A 1 116 ? 8.769 -1.751 -42.832 1.00 60.06 116 TRP A CA 1
ATOM 889 C C . TRP A 1 116 ? 8.321 -2.251 -44.210 1.00 60.06 116 TRP A C 1
ATOM 891 O O . TRP A 1 116 ? 9.080 -2.128 -45.171 1.00 60.06 116 TRP A O 1
ATOM 901 N N . LEU A 1 117 ? 7.116 -2.820 -44.311 1.00 64.25 117 LEU A N 1
ATOM 902 C CA . LEU A 1 117 ? 6.512 -3.249 -45.571 1.00 64.25 117 LEU A CA 1
ATOM 903 C C . LEU A 1 117 ? 5.625 -2.127 -46.119 1.00 64.25 117 LEU A C 1
ATOM 905 O O . LEU A 1 117 ? 4.698 -1.665 -45.452 1.00 64.25 117 LEU A O 1
ATOM 909 N N . ASP A 1 118 ? 5.885 -1.698 -47.353 1.00 67.25 118 ASP A N 1
ATOM 910 C CA . ASP A 1 118 ? 5.087 -0.655 -47.992 1.00 67.25 118 ASP A CA 1
ATOM 911 C C . ASP A 1 118 ? 3.666 -1.176 -48.293 1.00 67.25 118 ASP A C 1
ATOM 913 O O . ASP A 1 118 ? 3.466 -2.310 -48.734 1.00 67.25 118 ASP A O 1
ATOM 917 N N . ALA A 1 119 ? 2.649 -0.323 -48.108 1.00 69.94 119 ALA A N 1
ATOM 918 C CA . ALA A 1 119 ? 1.229 -0.658 -48.301 1.00 69.94 119 ALA A CA 1
ATOM 919 C C . ALA A 1 119 ? 0.878 -1.487 -49.569 1.00 69.94 119 ALA A C 1
ATOM 921 O O . ALA A 1 119 ? 0.039 -2.388 -49.462 1.00 69.94 119 ALA A O 1
ATOM 922 N N . PRO A 1 120 ? 1.463 -1.246 -50.765 1.00 66.81 120 PRO A N 1
ATOM 923 C CA . PRO A 1 120 ? 1.204 -2.083 -51.941 1.00 66.81 120 PRO A CA 1
ATOM 924 C C . PRO A 1 120 ? 1.756 -3.516 -51.848 1.00 66.81 120 PRO A C 1
ATOM 926 O O . PRO A 1 120 ? 1.192 -4.402 -52.485 1.00 66.81 120 PRO A O 1
ATOM 929 N N . GLU A 1 121 ? 2.817 -3.770 -51.077 1.00 70.88 121 GLU A N 1
ATOM 930 C CA . GLU A 1 121 ? 3.399 -5.112 -50.920 1.00 70.88 121 GLU A CA 1
ATOM 931 C C . GLU A 1 121 ? 2.506 -6.001 -50.050 1.00 70.88 121 GLU A C 1
ATOM 933 O O . GLU A 1 121 ? 2.247 -7.152 -50.398 1.00 70.88 121 GLU A O 1
ATOM 938 N N . ILE A 1 122 ? 1.935 -5.435 -48.982 1.00 72.38 122 ILE A N 1
ATOM 939 C CA . ILE A 1 122 ? 0.969 -6.123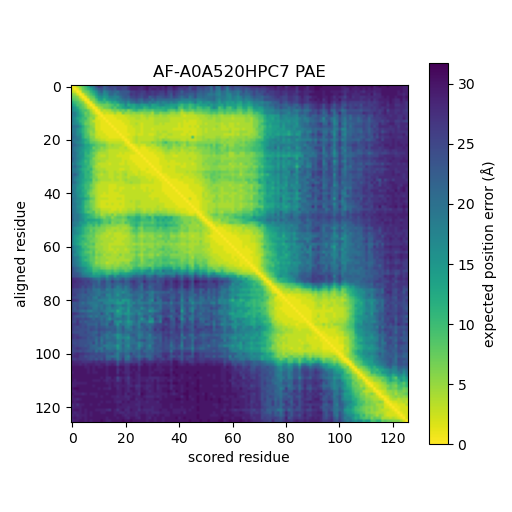 -48.113 1.00 72.38 122 ILE A CA 1
ATOM 940 C C . ILE A 1 122 ? -0.315 -6.453 -48.891 1.00 72.38 122 ILE A C 1
ATOM 942 O O . ILE A 1 122 ? -0.862 -7.548 -48.760 1.00 72.38 122 ILE A O 1
ATOM 946 N N . ALA A 1 123 ? -0.775 -5.541 -49.755 1.00 75.44 123 ALA A N 1
ATOM 947 C CA . ALA A 1 123 ? -1.970 -5.742 -50.578 1.00 75.44 123 ALA A CA 1
ATOM 948 C C . ALA A 1 123 ? -1.832 -6.879 -51.609 1.00 75.44 123 ALA A C 1
ATOM 950 O O . ALA A 1 123 ? -2.843 -7.384 -52.087 1.00 75.44 123 ALA A O 1
ATOM 951 N N . ALA A 1 124 ? -0.606 -7.285 -51.953 1.00 70.88 124 ALA A N 1
ATOM 952 C CA . ALA A 1 124 ? -0.343 -8.395 -52.866 1.00 70.88 124 ALA A CA 1
ATOM 953 C C . ALA A 1 124 ? -0.274 -9.769 -52.165 1.00 70.88 124 ALA A C 1
ATOM 955 O O . ALA A 1 124 ? -0.193 -10.790 -52.848 1.00 70.88 124 ALA A O 1
ATOM 956 N N . MET A 1 125 ? -0.276 -9.803 -50.825 1.00 69.44 125 MET A N 1
ATOM 957 C CA . MET A 1 125 ? -0.155 -11.027 -50.016 1.00 69.44 125 MET A CA 1
ATOM 958 C C . MET A 1 125 ? -1.501 -11.606 -49.539 1.00 69.44 125 MET A C 1
ATOM 960 O O . MET A 1 125 ? -1.506 -12.639 -48.866 1.00 69.44 125 MET A O 1
ATOM 964 N N . ILE A 1 126 ? -2.622 -10.968 -49.888 1.00 61.31 126 ILE A N 1
ATOM 965 C CA . ILE A 1 126 ? -4.004 -11.395 -49.597 1.00 61.31 126 ILE A CA 1
ATOM 966 C C . ILE A 1 126 ? -4.765 -11.773 -50.865 1.00 61.31 126 ILE A C 1
ATOM 968 O O . ILE A 1 126 ? -4.556 -11.116 -51.908 1.00 61.31 126 ILE A O 1
#